Protein AF-A0A059P8W5-F1 (afdb_monomer)

Sequence (144 aa):
IWGGFAVDNATLTRFYSFHFILPFVVLSLTMMHLLFLHTTGSNNPLGINSNNDKVPFHPYFSIKDIMSFLILMIVFLMFVMLEPYLLGDPDNFTPANPLVTPKHIQPEWYFLFAYAILRSIPNKLGGVIALFMSIFILMFVPML

Nearest PDB structures (foldseek):
  8ugd-assembly1_3C  TM=9.977E-01  e=2.974E-13  Sus scrofa
  8ugj-assembly1_3P  TM=9.965E-01  e=4.060E-13  Sus scrofa
  8pw6-assembly1_N  TM=9.933E-01  e=9.709E-13  Mus musculus
  8bq5-assembly1_BC  TM=9.872E-01  e=1.414E-10  Arabidopsis thaliana
  1ezv-assembly1_C-1  TM=9.958E-01  e=6.303E-10  Saccharomyces cerevisiae

Mean predicted aligned error: 3.32 Å

InterPro domains:
  IPR005797 Cytochrome b/b6, N-terminal domain [PF13631] (1-90)
  IPR005797 Cytochrome b/b6, N-terminal domain [PS51002] (1-46)
  IPR005798 Cytochrome b/b6, C-terminal [PF00032] (95-144)
  IPR005798 Cytochrome b/b6, C-terminal [PS51003] (47-144)
  IPR027387 Cytochrome b/b6-like domain superfamily [G3DSA:1.20.810.10] (1-144)
  IPR036150 Cytochrome b/b6, C-terminal domain superfamily [SSF81648] (30-144)
  IPR048260 Cytochrome b/b6, C-terminal domain, eukaryotic/bacterial [cd00290] (44-144)

pLDDT: mean 97.55, std 1.23, range [92.5, 98.75]

Secondary structure (DSSP, 8-state):
--SSSSSSHHHHHHHHHHHHHHHHHHHHHHHHHHHHHHHH----TT-S--TTS---STTHHHHHHHHHHHHHHHHHHHHHHH-TTTTS-GGGGSPP-TT---TT----GGGHHHHHHHHHSSSHHHHHHHHHHHHHGGGTGGG-

Radius of gyration: 21.68 Å; Cα contacts (8 Å, |Δi|>4): 44; chains: 1; bounding box: 46×34×55 Å

Solvent-accessible surface area (backbone atoms only — not comparable to full-atom values): 8969 Å² total; per-residue (Å²): 132,35,84,64,98,52,86,46,71,64,28,53,59,51,48,51,54,47,64,62,51,48,60,58,53,50,51,53,50,50,51,52,50,51,55,58,42,64,75,77,52,83,86,53,99,83,74,58,90,53,84,92,71,73,76,64,59,71,66,62,50,54,54,51,51,52,55,53,48,52,53,51,50,52,53,53,47,46,38,61,73,74,44,68,59,76,82,58,64,77,71,75,79,49,81,90,50,98,91,60,79,68,95,78,78,72,75,58,73,94,44,44,71,48,51,52,50,26,66,71,39,99,39,78,67,60,8,54,52,46,37,54,42,73,59,55,50,65,76,48,56,90,79,108

Foldseek 3Di:
DCVDPDNDPSNVVVVVVCVVCVVVVVVVVVVVVVVVCVVQPDADPVRDDCPVPDDDCPPVVVVVVVVVVVVVVVVVCCCVPPPVCPQPDPCVVDPDDPVDDDPDDDDTPVCVVLVVQLPVDPDNVNSVVRSVCVVVVVVCVVVD

Structure (mmCIF, N/CA/C/O backbone):
data_AF-A0A059P8W5-F1
#
_entry.id   AF-A0A059P8W5-F1
#
loop_
_atom_site.group_PDB
_atom_site.id
_atom_site.type_symbol
_atom_site.label_atom_id
_atom_site.label_alt_id
_atom_site.label_comp_id
_atom_site.label_asym_id
_atom_site.label_entity_id
_atom_site.label_seq_id
_atom_site.pdbx_PDB_ins_code
_atom_site.Cartn_x
_atom_site.Cartn_y
_atom_site.Cartn_z
_atom_site.occupancy
_atom_site.B_iso_or_equiv
_atom_site.auth_seq_id
_atom_site.auth_comp_id
_atom_si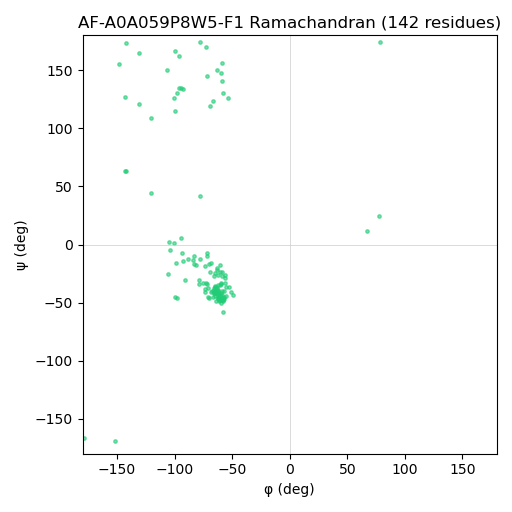te.auth_asym_id
_atom_site.auth_atom_id
_atom_site.pdbx_PDB_model_num
ATOM 1 N N . ILE A 1 1 ? -1.937 0.629 -21.224 1.00 93.62 1 ILE A N 1
ATOM 2 C CA . ILE A 1 1 ? -1.279 1.055 -19.962 1.00 93.62 1 ILE A CA 1
ATOM 3 C C . ILE A 1 1 ? -0.034 1.897 -20.230 1.00 93.62 1 ILE A C 1
ATOM 5 O O . ILE A 1 1 ? 0.016 2.989 -19.692 1.00 93.62 1 ILE A O 1
ATOM 9 N N . TRP A 1 2 ? 0.908 1.476 -21.083 1.00 96.44 2 TRP A N 1
ATOM 10 C CA . TRP A 1 2 ? 2.199 2.170 -21.253 1.00 96.44 2 TRP A CA 1
ATOM 11 C C . TRP A 1 2 ? 2.174 3.489 -22.053 1.00 96.44 2 TRP A C 1
ATOM 13 O O . TRP A 1 2 ? 2.898 4.422 -21.726 1.00 96.44 2 TRP A O 1
ATOM 23 N N . GLY A 1 3 ? 1.300 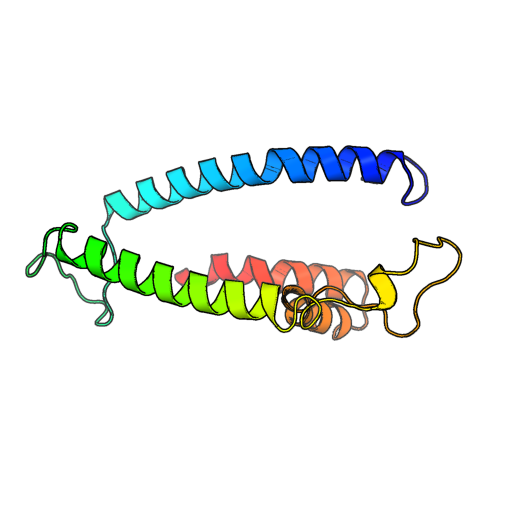3.623 -23.058 1.00 93.56 3 GLY A N 1
ATOM 24 C CA . GLY A 1 3 ? 1.281 4.824 -23.916 1.00 93.56 3 GLY A CA 1
ATOM 25 C C . GLY A 1 3 ? 2.387 4.860 -24.971 1.00 93.56 3 GLY A C 1
ATOM 26 O O . GLY A 1 3 ? 2.765 5.935 -25.414 1.00 93.56 3 GLY A O 1
ATOM 27 N N . GLY A 1 4 ? 2.884 3.681 -25.335 1.00 95.56 4 GLY A N 1
ATOM 28 C CA . GLY A 1 4 ? 3.917 3.400 -26.323 1.00 95.56 4 GLY A CA 1
ATOM 29 C C . GLY A 1 4 ? 4.106 1.880 -26.408 1.00 95.56 4 GLY A C 1
ATOM 30 O O . GLY A 1 4 ? 3.283 1.128 -25.875 1.00 95.56 4 GLY A O 1
ATOM 31 N N . PHE A 1 5 ? 5.186 1.425 -27.044 1.00 96.81 5 PHE A N 1
ATOM 32 C CA . PHE A 1 5 ? 5.500 -0.007 -27.181 1.00 96.81 5 PHE A CA 1
ATOM 33 C C . PHE A 1 5 ? 6.208 -0.614 -25.959 1.00 96.81 5 PHE A C 1
ATOM 35 O O . PHE A 1 5 ? 6.216 -1.832 -25.806 1.00 96.81 5 PHE A O 1
ATOM 42 N N . ALA A 1 6 ? 6.774 0.221 -25.085 1.00 96.50 6 ALA A N 1
ATOM 43 C CA . ALA A 1 6 ? 7.493 -0.181 -23.880 1.00 96.50 6 ALA A CA 1
ATOM 44 C C . ALA A 1 6 ? 7.210 0.793 -22.723 1.00 96.50 6 ALA A C 1
ATOM 46 O O . ALA A 1 6 ? 6.552 1.821 -22.910 1.00 96.50 6 ALA A O 1
ATOM 47 N N . VAL A 1 7 ? 7.703 0.456 -21.530 1.00 97.19 7 VAL A N 1
ATOM 48 C CA . VAL A 1 7 ? 7.717 1.367 -20.379 1.00 97.19 7 VAL A CA 1
ATOM 49 C C . VAL A 1 7 ? 8.726 2.480 -20.655 1.00 97.19 7 VAL A C 1
ATOM 51 O O . VAL A 1 7 ? 9.907 2.210 -20.839 1.00 97.19 7 VAL A O 1
ATOM 54 N N . ASP A 1 8 ? 8.243 3.718 -20.694 1.00 96.25 8 ASP A N 1
ATOM 55 C CA . ASP A 1 8 ? 9.036 4.918 -20.990 1.00 96.25 8 ASP A CA 1
ATOM 56 C C . ASP A 1 8 ? 8.410 6.146 -20.290 1.00 96.25 8 ASP A C 1
ATOM 58 O O . ASP A 1 8 ? 7.493 6.000 -19.473 1.00 96.25 8 ASP A O 1
ATOM 62 N N . ASN A 1 9 ? 8.849 7.362 -20.619 1.00 97.25 9 ASN A N 1
ATOM 63 C CA . ASN A 1 9 ? 8.434 8.619 -19.996 1.00 97.25 9 ASN A CA 1
ATOM 64 C C . ASN A 1 9 ? 6.906 8.769 -19.886 1.00 97.25 9 ASN A C 1
ATOM 66 O O . ASN A 1 9 ? 6.378 9.099 -18.826 1.00 97.25 9 ASN A O 1
ATOM 70 N N . ALA A 1 10 ? 6.163 8.414 -20.941 1.00 97.75 10 ALA A N 1
ATOM 71 C CA . ALA A 1 10 ? 4.702 8.455 -20.919 1.00 97.75 10 ALA A CA 1
ATOM 72 C C . ALA A 1 10 ? 4.093 7.552 -19.826 1.00 97.75 10 ALA A C 1
ATOM 74 O O . ALA A 1 10 ? 3.044 7.892 -19.271 1.00 97.75 10 ALA A O 1
ATOM 75 N N . THR A 1 11 ? 4.724 6.412 -19.515 1.00 98.06 11 THR A N 1
ATOM 76 C CA . THR A 1 11 ? 4.327 5.517 -18.415 1.00 98.06 11 THR A CA 1
ATOM 77 C C . THR A 1 11 ? 4.685 6.115 -17.055 1.00 98.06 11 THR A C 1
ATOM 79 O O . THR A 1 11 ? 3.870 6.054 -16.139 1.00 98.06 11 THR A O 1
ATOM 82 N N . LEU A 1 12 ? 5.856 6.741 -16.918 1.00 98.00 12 LEU A N 1
ATOM 83 C CA . LEU A 1 12 ? 6.270 7.363 -15.659 1.00 98.00 12 LEU A CA 1
ATOM 84 C C . LEU A 1 12 ? 5.346 8.526 -15.271 1.00 98.00 12 LEU A C 1
ATOM 86 O O . LEU A 1 12 ? 4.830 8.554 -14.154 1.00 98.00 12 LEU A O 1
ATOM 90 N N . THR A 1 13 ? 5.056 9.438 -16.206 1.00 98.31 13 THR A N 1
ATOM 91 C CA . THR A 1 13 ? 4.183 10.595 -15.946 1.00 98.31 13 THR A CA 1
ATOM 92 C C . THR A 1 13 ? 2.786 10.161 -15.501 1.00 98.31 13 THR A C 1
ATOM 94 O O . THR A 1 13 ? 2.260 10.682 -14.521 1.00 98.31 13 THR A O 1
ATOM 97 N N . ARG A 1 14 ? 2.184 9.168 -16.173 1.00 97.88 14 ARG A N 1
ATOM 98 C CA . ARG A 1 14 ? 0.845 8.687 -15.790 1.00 97.88 14 ARG A CA 1
ATOM 99 C C . ARG A 1 14 ? 0.864 7.914 -14.471 1.00 97.88 14 ARG A C 1
ATOM 101 O O . ARG A 1 14 ? -0.086 8.029 -13.708 1.00 97.88 14 ARG A O 1
ATOM 108 N N . PHE A 1 15 ? 1.908 7.124 -14.198 1.00 98.31 15 PHE A N 1
ATOM 109 C CA . PHE A 1 15 ? 2.017 6.388 -12.935 1.00 98.31 15 PHE A CA 1
ATOM 110 C C . PHE A 1 15 ? 2.166 7.350 -11.765 1.00 98.31 15 PHE A C 1
ATOM 112 O O . PHE A 1 15 ? 1.522 7.132 -10.746 1.00 98.31 15 PHE A O 1
ATOM 119 N N . TYR A 1 16 ? 2.896 8.453 -11.935 1.00 98.31 16 TYR A N 1
ATOM 120 C CA . TYR A 1 16 ? 2.918 9.533 -10.953 1.00 98.31 16 TYR A CA 1
ATOM 121 C C . TYR A 1 16 ? 1.521 10.134 -10.728 1.00 98.31 16 TYR A C 1
ATOM 123 O O . TYR A 1 16 ? 1.077 10.236 -9.587 1.00 98.31 16 TYR A O 1
ATOM 131 N N . SER A 1 17 ? 0.779 10.455 -11.796 1.00 98.50 17 SER A N 1
ATOM 132 C CA . SER A 1 17 ? -0.594 10.967 -11.664 1.00 98.50 17 SER A CA 1
ATOM 133 C C . SER A 1 17 ? -1.530 9.981 -10.954 1.00 98.50 17 SER A C 1
ATOM 135 O O . SER A 1 17 ? -2.308 10.392 -10.094 1.00 98.50 17 SER A O 1
ATOM 137 N N . PHE A 1 18 ? -1.445 8.683 -11.267 1.00 98.62 18 PHE A N 1
ATOM 138 C CA . PHE A 1 18 ? -2.223 7.652 -10.576 1.00 98.62 18 PHE A CA 1
ATOM 139 C C . PHE A 1 18 ? -1.805 7.503 -9.114 1.00 98.62 18 PHE A C 1
ATOM 141 O O . PHE A 1 18 ? -2.662 7.468 -8.236 1.00 98.62 18 PHE A O 1
ATOM 148 N N . HIS A 1 19 ? -0.503 7.465 -8.840 1.00 98.12 19 HIS A N 1
ATOM 149 C CA . HIS A 1 19 ? 0.031 7.395 -7.485 1.00 98.12 19 HIS A CA 1
ATOM 150 C C . HIS A 1 19 ? -0.407 8.592 -6.635 1.00 98.12 19 HIS A C 1
ATOM 152 O O . HIS A 1 19 ? -0.665 8.426 -5.451 1.00 98.12 19 HIS A O 1
ATOM 158 N N . PHE A 1 20 ? -0.553 9.777 -7.232 1.00 98.50 20 PHE A N 1
ATOM 159 C CA . PHE A 1 20 ? -1.060 10.954 -6.535 1.00 98.50 20 PHE A CA 1
ATOM 160 C C . PHE A 1 20 ? -2.554 10.851 -6.198 1.00 98.50 20 PHE A C 1
ATOM 162 O O . PHE A 1 20 ? -2.952 11.165 -5.080 1.00 98.50 20 PHE A O 1
ATOM 169 N N . ILE A 1 21 ? -3.400 10.425 -7.145 1.00 98.75 21 ILE A N 1
ATOM 170 C CA . ILE A 1 21 ? -4.859 10.415 -6.937 1.00 98.75 21 ILE A CA 1
ATOM 171 C C . ILE A 1 21 ? -5.343 9.221 -6.101 1.00 98.75 21 ILE A C 1
ATOM 173 O O . ILE A 1 21 ? -6.295 9.355 -5.331 1.00 98.75 21 ILE A O 1
ATOM 177 N N . LEU A 1 22 ? -4.701 8.054 -6.223 1.00 98.69 22 LEU A N 1
ATOM 178 C CA . LEU A 1 22 ? -5.146 6.817 -5.571 1.00 98.69 22 LEU A CA 1
ATOM 179 C C . LEU A 1 22 ? -5.223 6.909 -4.033 1.00 98.69 22 LEU A C 1
ATOM 181 O O . LEU A 1 22 ? -6.216 6.427 -3.491 1.00 98.69 22 LEU A O 1
ATOM 185 N N . PRO A 1 23 ? -4.289 7.555 -3.307 1.00 98.56 23 PRO A N 1
ATOM 186 C CA . PRO A 1 23 ? -4.416 7.773 -1.865 1.00 98.56 23 PRO A CA 1
ATOM 187 C C . PRO A 1 23 ? -5.712 8.489 -1.458 1.00 98.56 23 PRO A C 1
ATOM 189 O O . PRO A 1 23 ? -6.316 8.133 -0.449 1.00 98.56 23 PRO A O 1
ATOM 192 N N . PHE A 1 24 ? -6.200 9.443 -2.258 1.00 98.56 24 PHE A N 1
ATOM 193 C CA . PHE A 1 24 ? -7.469 10.131 -1.986 1.00 98.56 24 PHE A CA 1
ATOM 194 C C . PHE A 1 24 ? -8.685 9.241 -2.252 1.00 98.56 24 PHE A C 1
ATOM 196 O O . PHE A 1 24 ? -9.688 9.328 -1.542 1.00 98.56 24 PHE A O 1
ATOM 203 N N . VAL A 1 25 ? -8.592 8.346 -3.237 1.00 98.75 25 VAL A N 1
ATOM 204 C CA . VAL A 1 25 ? -9.603 7.302 -3.455 1.00 98.75 25 VAL A CA 1
ATOM 205 C C . VAL A 1 25 ? -9.617 6.319 -2.278 1.00 98.75 25 VAL A C 1
ATOM 207 O O . VAL A 1 25 ? -10.680 5.966 -1.782 1.00 98.75 25 VAL A O 1
ATOM 210 N N . VAL A 1 26 ? -8.453 5.916 -1.763 1.00 98.69 26 VAL A N 1
ATOM 211 C CA . VAL A 1 26 ? -8.367 5.063 -0.564 1.00 98.69 26 VAL A CA 1
ATOM 212 C C . VAL A 1 26 ? -8.933 5.773 0.669 1.00 98.69 26 VAL A C 1
ATOM 214 O O . VAL A 1 26 ? -9.625 5.139 1.467 1.00 98.69 26 VAL A O 1
ATOM 217 N N . LEU A 1 27 ? -8.719 7.085 0.811 1.00 98.56 27 LEU A N 1
ATOM 218 C CA . LEU A 1 27 ? -9.322 7.879 1.883 1.00 98.56 27 LEU A CA 1
ATOM 219 C C . LEU A 1 27 ? -10.858 7.851 1.812 1.00 98.56 27 LEU A C 1
ATOM 221 O O . LEU A 1 27 ? -11.510 7.621 2.831 1.00 98.56 27 LEU A O 1
ATOM 225 N N . SER A 1 28 ? -11.448 8.036 0.626 1.00 98.56 28 SER A N 1
ATOM 226 C CA . SER A 1 28 ? -12.910 7.993 0.476 1.00 98.56 28 SER A CA 1
ATOM 227 C C . SER A 1 28 ? -13.478 6.597 0.748 1.00 98.56 28 SER A C 1
ATOM 229 O O . SER A 1 28 ? -14.485 6.472 1.448 1.00 98.56 28 SER A O 1
ATOM 231 N N . LEU A 1 29 ? -12.795 5.542 0.294 1.00 98.69 29 LEU A N 1
ATOM 232 C CA . LEU A 1 29 ? -13.161 4.157 0.600 1.00 98.69 29 LEU A CA 1
ATOM 233 C C . LEU A 1 29 ? -13.037 3.844 2.098 1.00 98.69 29 LEU A C 1
ATOM 235 O O . LEU A 1 29 ? -13.894 3.153 2.643 1.00 98.69 29 LEU A O 1
ATOM 239 N N . THR A 1 30 ? -12.035 4.398 2.786 1.00 98.69 30 THR A N 1
ATOM 240 C CA . THR A 1 30 ? -11.893 4.276 4.249 1.00 98.69 30 THR A CA 1
ATOM 241 C C . THR A 1 30 ? -13.080 4.911 4.976 1.00 98.69 30 THR A C 1
ATOM 243 O O . THR A 1 30 ? -13.608 4.325 5.919 1.00 98.69 30 THR A O 1
ATOM 246 N N . MET A 1 31 ? -13.567 6.069 4.517 1.00 98.50 31 MET A N 1
ATOM 247 C CA . MET A 1 31 ? -14.765 6.694 5.093 1.00 98.50 31 MET A CA 1
ATOM 248 C C . MET A 1 31 ? -16.025 5.851 4.866 1.00 98.50 31 MET A C 1
ATOM 250 O O . MET A 1 31 ? -16.818 5.676 5.789 1.00 98.50 31 MET A O 1
ATOM 254 N N . MET A 1 32 ? -16.196 5.282 3.666 1.00 98.62 32 MET A N 1
ATOM 255 C CA . MET A 1 32 ? -17.299 4.351 3.390 1.00 98.62 32 MET A CA 1
ATOM 256 C C . MET A 1 32 ? -17.213 3.101 4.272 1.00 98.62 32 MET A C 1
ATOM 258 O O . MET A 1 32 ? -18.221 2.664 4.824 1.00 98.62 32 MET A O 1
ATOM 262 N N . HIS A 1 33 ? -16.009 2.554 4.447 1.00 98.44 33 HIS A N 1
ATOM 263 C CA . HIS A 1 33 ? -15.758 1.419 5.329 1.00 98.44 33 HIS A CA 1
ATOM 264 C C . HIS A 1 33 ? -16.183 1.717 6.776 1.00 98.44 33 HIS A C 1
ATOM 266 O O . HIS A 1 33 ? -16.932 0.936 7.364 1.00 98.44 33 HIS A O 1
ATOM 272 N N . LEU A 1 34 ? -15.780 2.868 7.329 1.00 98.56 34 LEU A N 1
ATOM 273 C CA . LEU A 1 34 ? -16.158 3.281 8.686 1.00 98.56 34 LEU A CA 1
ATOM 274 C C . LEU A 1 34 ? -17.664 3.536 8.827 1.00 98.56 34 LEU A C 1
ATOM 276 O O . LEU A 1 34 ? -18.248 3.186 9.852 1.00 98.56 34 LEU A O 1
ATOM 280 N N . LEU A 1 35 ? -18.312 4.087 7.796 1.00 98.62 35 LEU A N 1
ATOM 281 C CA . LEU A 1 35 ? -19.763 4.275 7.785 1.00 98.62 35 LEU A CA 1
ATOM 282 C C . LEU A 1 35 ? -20.498 2.938 7.918 1.00 98.62 35 LEU A C 1
ATOM 284 O O . LEU A 1 35 ? -21.390 2.825 8.756 1.00 98.62 35 LEU A O 1
ATOM 288 N N . PHE A 1 36 ? -20.099 1.915 7.155 1.00 98.62 36 PHE A N 1
ATOM 289 C CA . PHE A 1 36 ? -20.687 0.580 7.287 1.00 98.62 36 PHE A CA 1
ATOM 290 C C . PHE A 1 36 ? -20.381 -0.052 8.645 1.00 98.62 36 PHE A C 1
ATOM 292 O O . PHE A 1 36 ? -21.294 -0.589 9.272 1.00 98.62 36 PHE A O 1
ATOM 299 N N . LEU A 1 37 ? -19.150 0.079 9.148 1.00 98.31 3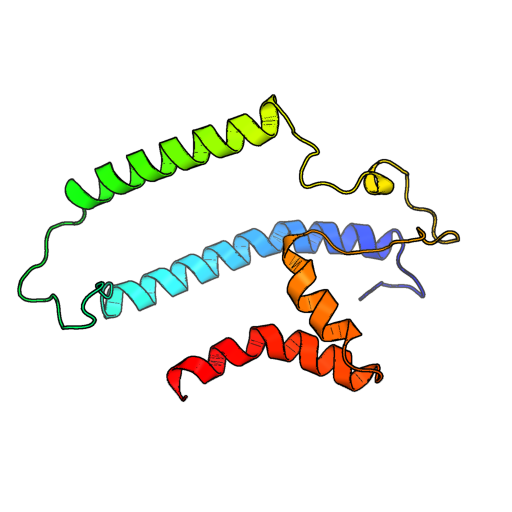7 LEU A N 1
ATOM 300 C CA . LEU A 1 37 ? -18.792 -0.402 10.484 1.00 98.31 37 LEU A CA 1
ATOM 301 C C . LEU A 1 37 ? -19.684 0.218 11.569 1.00 98.31 37 LEU A C 1
ATOM 303 O O . LEU A 1 37 ? -20.114 -0.475 12.487 1.00 98.31 37 LEU A O 1
ATOM 307 N N . HIS A 1 38 ? -20.014 1.506 11.461 1.00 97.69 38 HIS A N 1
ATOM 308 C CA . HIS A 1 38 ? -20.861 2.197 12.435 1.00 97.69 38 HIS A CA 1
ATOM 309 C C . HIS A 1 38 ? -22.330 1.748 12.408 1.00 97.69 38 HIS A C 1
ATOM 311 O O . HIS A 1 38 ? -23.036 1.976 13.389 1.00 97.69 38 HIS A O 1
ATOM 317 N N . THR A 1 39 ? -22.796 1.080 11.345 1.00 98.06 39 THR A N 1
ATOM 318 C CA . THR A 1 39 ? -24.165 0.534 11.311 1.00 98.06 39 THR A CA 1
ATOM 319 C C . THR A 1 39 ? -24.341 -0.671 12.235 1.00 98.06 39 THR A C 1
ATOM 321 O O . THR A 1 39 ? -25.404 -0.830 12.833 1.00 98.06 39 THR A O 1
ATOM 324 N N . THR A 1 40 ? -23.302 -1.496 12.400 1.00 96.00 40 THR A N 1
ATOM 325 C CA . THR A 1 40 ? -23.331 -2.699 13.250 1.00 96.00 40 THR A CA 1
ATOM 326 C C . THR A 1 40 ? -22.555 -2.531 14.557 1.00 96.00 40 THR A C 1
ATOM 328 O O . THR A 1 40 ? -22.850 -3.202 15.545 1.00 96.00 40 THR A O 1
ATOM 331 N N . GLY A 1 41 ? -21.566 -1.636 14.578 1.00 96.12 41 GLY A N 1
ATOM 332 C CA . GLY A 1 41 ? -20.532 -1.576 15.607 1.00 96.12 41 GLY A CA 1
ATOM 333 C C . GLY A 1 41 ? -19.442 -2.637 15.411 1.00 96.12 41 GLY A C 1
ATOM 334 O O . GLY A 1 41 ? -19.525 -3.495 14.529 1.00 96.12 41 GLY A O 1
ATOM 335 N N . SER A 1 42 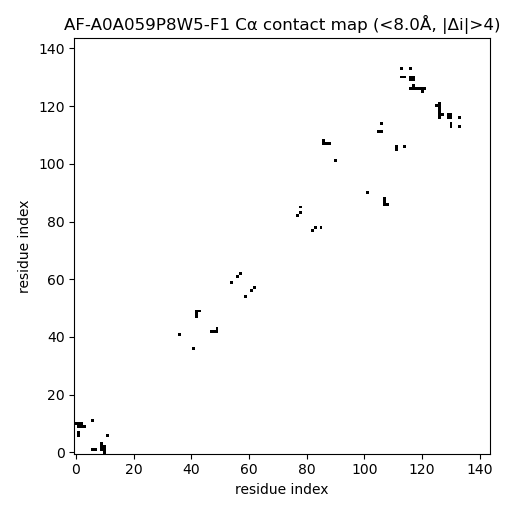? -18.401 -2.565 16.244 1.00 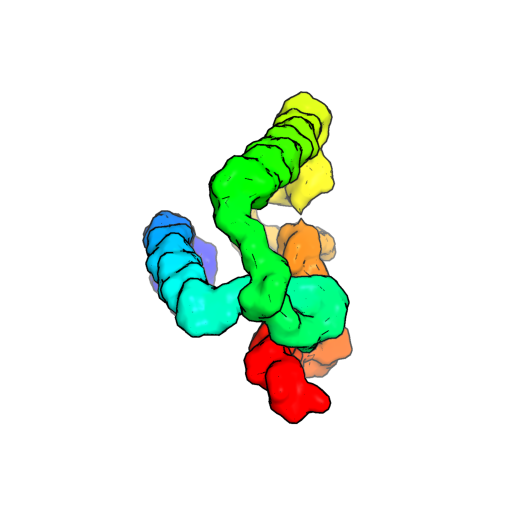97.19 42 SER A N 1
ATOM 336 C CA . SER A 1 42 ? -17.273 -3.502 16.228 1.00 97.19 42 SER A CA 1
ATOM 337 C C . SER A 1 42 ? -17.654 -4.882 16.765 1.00 97.19 42 SER A C 1
ATOM 339 O O . SER A 1 42 ? -18.397 -5.000 17.742 1.00 97.19 42 SER A O 1
ATOM 341 N N . ASN A 1 43 ? -17.063 -5.927 16.184 1.00 97.19 43 ASN A N 1
ATOM 342 C CA . ASN A 1 43 ? -17.055 -7.258 16.789 1.00 97.19 43 ASN A CA 1
ATOM 343 C C . ASN A 1 43 ? -16.097 -7.300 18.002 1.00 97.19 43 ASN A C 1
ATOM 345 O O . ASN A 1 43 ? -15.323 -6.368 18.233 1.00 97.19 43 ASN A O 1
ATOM 349 N N . ASN A 1 44 ? -16.129 -8.379 18.781 1.00 97.19 44 ASN A N 1
ATOM 350 C CA . ASN A 1 44 ? -15.254 -8.598 19.933 1.00 97.19 44 ASN A CA 1
ATOM 351 C C . ASN A 1 44 ? -14.612 -9.999 19.889 1.00 97.19 44 ASN A C 1
ATOM 353 O O . ASN A 1 44 ? -15.086 -10.859 19.146 1.00 97.19 44 ASN A O 1
ATOM 357 N N . PRO A 1 45 ? -13.555 -10.259 20.684 1.00 97.75 45 PRO A N 1
ATOM 358 C CA . PRO A 1 45 ? -12.818 -11.525 20.637 1.00 97.75 45 PRO A CA 1
ATOM 359 C C . PRO A 1 45 ? -13.654 -12.780 20.916 1.00 97.75 45 PRO A C 1
ATOM 361 O O . PRO A 1 45 ? -13.271 -13.862 20.484 1.00 97.75 45 PRO A O 1
ATOM 364 N N . LEU A 1 46 ? -14.778 -12.652 21.629 1.00 97.06 46 LEU A N 1
ATOM 365 C CA . LEU A 1 46 ? -15.672 -13.775 21.921 1.00 97.06 46 LEU A CA 1
ATOM 366 C C . LEU A 1 46 ? -16.663 -14.053 20.780 1.00 97.06 46 LEU A C 1
ATOM 368 O O . LEU A 1 46 ? -17.322 -15.087 20.7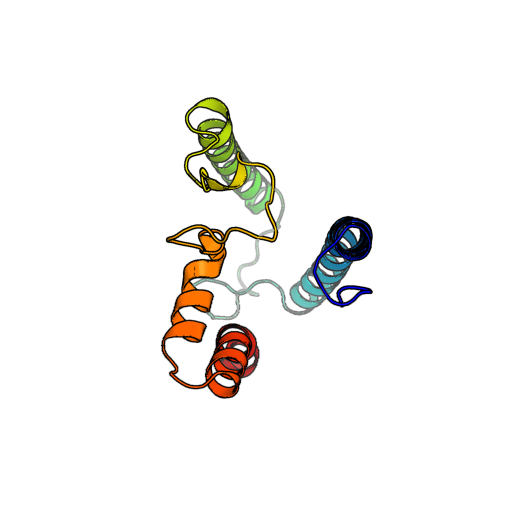95 1.00 97.06 46 LEU A O 1
ATOM 372 N N . GLY A 1 47 ? -16.804 -13.140 19.813 1.00 96.25 47 GLY A N 1
ATOM 373 C CA . GLY A 1 47 ? -17.727 -13.284 18.683 1.00 96.25 47 GLY A CA 1
ATOM 374 C C . GLY A 1 47 ? -19.214 -13.258 19.056 1.00 96.25 47 GLY A C 1
ATOM 375 O O . GLY A 1 47 ? -20.057 -13.587 18.226 1.00 96.25 47 GLY A O 1
ATOM 376 N N . ILE A 1 48 ? -19.554 -12.882 20.293 1.00 95.69 48 ILE A N 1
ATOM 377 C CA . ILE A 1 48 ? -20.937 -12.776 20.787 1.00 95.69 48 ILE A CA 1
ATOM 378 C C . ILE A 1 48 ? -21.422 -11.325 20.771 1.00 95.69 48 ILE A C 1
ATOM 380 O O . ILE A 1 48 ? -20.632 -10.397 20.645 1.00 95.69 48 ILE A O 1
ATOM 384 N N . ASN A 1 49 ? -22.724 -11.092 20.927 1.00 95.25 49 ASN A N 1
ATOM 385 C CA . ASN A 1 49 ? -23.256 -9.731 20.976 1.00 95.25 49 ASN A CA 1
ATOM 386 C C . ASN A 1 49 ? -22.776 -8.978 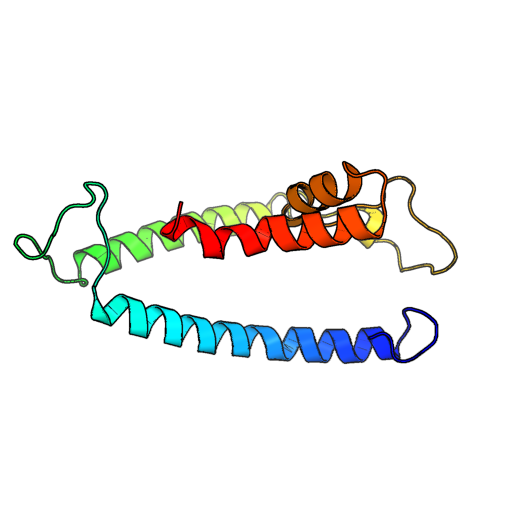22.238 1.00 95.25 49 ASN A C 1
ATOM 388 O O . ASN A 1 49 ? -23.034 -9.418 23.356 1.00 95.25 49 ASN A O 1
ATOM 392 N N . SER A 1 50 ? -22.125 -7.826 22.056 1.00 94.94 50 SER A N 1
ATOM 393 C CA . SER A 1 50 ? -21.595 -6.971 23.130 1.00 94.94 50 SER A CA 1
ATOM 394 C C . SER A 1 50 ? -22.540 -5.847 23.575 1.00 94.94 50 SER A C 1
ATOM 396 O O . SER A 1 50 ? -22.157 -5.015 24.392 1.00 94.94 50 SER A O 1
ATOM 398 N N . ASN A 1 51 ? -23.780 -5.783 23.073 1.00 94.44 51 ASN A N 1
ATOM 399 C CA . ASN A 1 51 ? -24.721 -4.695 23.382 1.00 94.44 51 ASN A CA 1
ATOM 400 C C . ASN A 1 51 ? -24.992 -4.495 24.881 1.00 94.44 51 ASN A C 1
ATOM 402 O O . ASN A 1 51 ? -25.275 -3.372 25.286 1.00 94.44 51 ASN A O 1
ATOM 406 N N . ASN A 1 52 ? -24.890 -5.556 25.683 1.00 93.19 52 ASN A N 1
ATOM 407 C CA . ASN A 1 52 ? -25.136 -5.501 27.124 1.00 93.19 52 ASN A CA 1
ATOM 408 C C . ASN A 1 52 ? -23.962 -4.908 27.923 1.00 93.19 52 ASN A C 1
ATOM 410 O O . ASN A 1 52 ? -24.143 -4.600 29.096 1.00 93.19 52 ASN A O 1
ATOM 414 N N . ASP A 1 53 ? -22.783 -4.756 27.311 1.00 95.56 53 ASP A N 1
ATOM 415 C CA . ASP A 1 53 ? -21.556 -4.296 27.971 1.00 95.56 53 ASP A CA 1
ATOM 416 C C . ASP A 1 53 ? -20.746 -3.379 27.040 1.00 95.56 53 ASP A C 1
ATOM 418 O O . ASP A 1 53 ? -19.646 -3.691 26.578 1.00 95.56 53 ASP A O 1
ATOM 422 N N . LYS A 1 54 ? -21.346 -2.237 26.685 1.00 96.50 54 LYS A N 1
ATOM 423 C CA . LYS A 1 54 ? -20.674 -1.198 25.899 1.00 96.50 54 LYS A CA 1
ATOM 424 C C . LYS A 1 54 ? -20.065 -0.148 26.814 1.00 96.50 54 LYS A C 1
ATOM 426 O O . LYS A 1 54 ? -20.732 0.393 27.691 1.00 96.50 54 LYS A O 1
ATOM 431 N N . VAL A 1 55 ? -18.827 0.221 26.510 1.00 97.62 55 VAL A N 1
ATOM 432 C CA . VAL A 1 55 ? -18.155 1.392 27.084 1.00 97.62 55 VAL A CA 1
ATOM 433 C C . VAL A 1 55 ? -18.059 2.503 26.035 1.00 97.62 55 VAL A C 1
ATOM 435 O O . VAL A 1 55 ? -17.992 2.207 24.836 1.00 97.62 55 VAL A O 1
ATOM 438 N N . PRO A 1 56 ? -18.061 3.786 26.438 1.00 97.44 56 PRO A N 1
ATOM 439 C CA . PRO A 1 56 ? -17.848 4.880 25.499 1.00 97.44 56 PRO A CA 1
ATOM 440 C C . PRO A 1 56 ? -16.449 4.797 24.873 1.00 97.44 56 PRO A C 1
ATOM 442 O O . PRO A 1 56 ? -15.496 4.336 25.501 1.00 97.44 56 PRO A O 1
ATOM 445 N N . PHE A 1 57 ? -16.307 5.278 23.634 1.00 98.12 57 PHE A N 1
ATOM 446 C CA . PHE A 1 57 ? -15.012 5.276 22.946 1.00 98.12 57 PHE A CA 1
ATOM 447 C C . PHE A 1 57 ? -13.965 6.116 23.696 1.00 98.12 57 PHE A C 1
ATOM 449 O O . PHE A 1 57 ? -12.842 5.671 23.927 1.00 98.12 57 PHE A O 1
ATOM 456 N N . HIS A 1 58 ? -14.353 7.318 24.125 1.00 98.00 58 HIS A N 1
ATOM 457 C CA . HIS A 1 58 ? -13.534 8.174 24.976 1.00 98.00 58 HIS A CA 1
ATOM 458 C C . HIS A 1 58 ? -13.926 7.985 26.454 1.00 98.00 58 HIS A C 1
ATOM 460 O O . HIS A 1 58 ? -15.122 7.997 26.750 1.00 98.00 58 HIS A O 1
ATOM 466 N N . PRO A 1 59 ? -12.966 7.840 27.390 1.00 97.81 59 PRO A N 1
ATOM 467 C CA . PRO A 1 59 ? -11.510 7.916 27.200 1.00 97.81 59 PRO A CA 1
ATOM 468 C C . PRO A 1 59 ? -10.839 6.584 26.829 1.00 97.81 59 PRO A C 1
ATOM 470 O O . PRO A 1 59 ? -9.675 6.581 26.430 1.00 97.81 59 PRO A O 1
ATOM 473 N N . TYR A 1 60 ? -11.555 5.465 26.963 1.00 98.25 60 TYR A N 1
ATOM 474 C CA . TYR A 1 60 ? -10.985 4.116 26.984 1.00 98.25 60 TYR A CA 1
ATOM 475 C C . TYR A 1 60 ? -10.180 3.757 25.729 1.00 98.25 60 TYR A C 1
ATOM 477 O O . TYR A 1 60 ? -8.989 3.455 25.818 1.00 98.25 60 TYR A O 1
ATOM 485 N N . PHE A 1 61 ? -10.807 3.811 24.556 1.00 98.19 61 PHE A N 1
ATOM 486 C CA . PHE A 1 61 ? -10.145 3.475 23.298 1.00 98.19 61 PHE A CA 1
ATOM 487 C C . PHE A 1 61 ? -9.261 4.616 22.797 1.00 98.19 61 PHE A C 1
ATOM 489 O O . PHE A 1 61 ? -8.202 4.346 22.248 1.00 98.19 61 PHE A O 1
ATOM 496 N N . SER A 1 62 ? -9.599 5.880 23.086 1.00 98.38 62 SER A N 1
ATOM 497 C CA . SER A 1 62 ? -8.732 7.015 22.730 1.00 98.38 62 SER A CA 1
ATOM 498 C C . SER A 1 62 ? -7.328 6.898 23.339 1.00 98.38 62 SER A C 1
ATOM 500 O O . SER A 1 62 ? -6.338 7.079 22.637 1.00 98.38 62 SER A O 1
ATOM 502 N N . ILE A 1 63 ? -7.221 6.572 24.633 1.00 98.62 63 ILE A N 1
ATOM 503 C CA . ILE A 1 63 ? -5.918 6.411 25.303 1.00 98.62 63 ILE A CA 1
ATOM 504 C C . ILE A 1 63 ? -5.181 5.178 24.767 1.00 98.62 63 ILE A C 1
ATOM 506 O O . ILE A 1 63 ? -3.973 5.235 24.529 1.00 98.62 63 ILE A O 1
ATOM 510 N N . LYS A 1 64 ? -5.907 4.075 24.545 1.00 98.50 64 LYS A N 1
ATOM 511 C CA . LYS A 1 64 ? -5.344 2.845 23.979 1.00 98.50 64 LYS A CA 1
ATOM 512 C C . LYS A 1 64 ? -4.748 3.088 22.588 1.00 98.50 64 LYS A C 1
ATOM 514 O O . LYS A 1 64 ? -3.614 2.681 22.344 1.00 98.50 64 LYS A O 1
ATOM 519 N N . ASP A 1 65 ? -5.468 3.792 21.721 1.00 98.31 65 ASP A N 1
ATOM 520 C CA . ASP A 1 65 ? -5.035 4.085 20.354 1.00 98.31 65 ASP A CA 1
ATOM 521 C C . ASP A 1 65 ? -3.827 5.028 20.334 1.00 98.31 65 ASP A C 1
ATOM 523 O O . ASP A 1 65 ? -2.884 4.791 19.580 1.00 98.31 65 ASP A O 1
ATOM 527 N N . ILE A 1 66 ? -3.789 6.043 21.210 1.00 98.56 66 ILE A N 1
ATOM 528 C CA . ILE A 1 66 ? -2.614 6.920 21.368 1.00 98.56 66 ILE A CA 1
ATOM 529 C C . ILE A 1 66 ? -1.383 6.100 21.768 1.00 98.56 66 ILE A C 1
ATOM 531 O O . ILE A 1 66 ? -0.317 6.266 21.178 1.00 98.56 66 ILE A O 1
ATOM 535 N N . MET A 1 67 ? -1.518 5.189 22.735 1.00 98.50 67 MET A N 1
ATOM 536 C CA . MET A 1 67 ? -0.414 4.322 23.148 1.00 98.50 67 MET A CA 1
ATOM 537 C C . MET A 1 67 ? 0.075 3.442 21.987 1.00 98.50 67 MET A C 1
ATOM 539 O O . MET A 1 67 ? 1.278 3.366 21.738 1.00 98.50 67 MET A O 1
ATOM 543 N N . SER A 1 68 ? -0.838 2.807 21.247 1.00 98.06 68 SER A N 1
ATOM 544 C CA . SER A 1 68 ? -0.491 1.993 20.076 1.00 98.06 68 SER A CA 1
ATOM 545 C C . SER A 1 68 ? 0.183 2.811 18.972 1.00 98.06 68 SER A C 1
ATOM 547 O O . SER A 1 68 ? 1.163 2.351 18.385 1.00 98.06 68 SER A O 1
ATOM 549 N N . PHE A 1 69 ? -0.285 4.036 18.724 1.00 98.44 69 PHE A N 1
ATOM 550 C CA . PHE A 1 69 ? 0.330 4.949 17.765 1.00 98.44 69 PHE A CA 1
ATOM 551 C C . PHE A 1 69 ? 1.747 5.352 18.187 1.00 98.44 69 PHE A C 1
ATOM 553 O O . PHE A 1 69 ? 2.652 5.348 17.357 1.00 98.44 69 PHE A O 1
ATOM 560 N N . LEU A 1 70 ? 1.980 5.632 19.473 1.00 98.62 70 LEU A N 1
ATOM 561 C CA . LEU A 1 70 ? 3.319 5.940 19.986 1.00 98.62 70 LEU A CA 1
ATOM 562 C C . LEU A 1 70 ? 4.292 4.777 19.769 1.00 98.62 70 LEU A C 1
ATOM 564 O O . LEU A 1 70 ? 5.411 4.997 19.311 1.00 98.62 70 LEU A O 1
ATOM 568 N N . ILE A 1 71 ? 3.860 3.542 20.038 1.00 98.56 71 ILE A N 1
ATOM 569 C CA . ILE A 1 71 ? 4.679 2.346 19.792 1.00 98.56 71 ILE A CA 1
ATOM 570 C C . ILE A 1 71 ? 4.995 2.211 18.295 1.00 98.56 71 ILE A C 1
ATOM 572 O O . ILE A 1 71 ? 6.157 2.014 17.938 1.00 98.56 71 ILE A O 1
ATOM 576 N N . LEU A 1 72 ? 3.994 2.369 17.418 1.00 98.38 72 LEU A N 1
ATOM 577 C CA . LEU A 1 72 ? 4.192 2.345 15.965 1.00 98.38 72 LEU A CA 1
ATOM 578 C C . LEU A 1 72 ? 5.205 3.407 15.517 1.00 98.38 72 LEU A C 1
ATOM 580 O O . LEU A 1 72 ? 6.100 3.100 14.734 1.00 98.38 72 LEU A O 1
ATOM 584 N N . MET A 1 73 ? 5.096 4.632 16.036 1.00 98.50 73 MET A N 1
ATOM 585 C CA . MET A 1 73 ? 6.003 5.729 15.699 1.00 98.50 73 MET A CA 1
ATOM 586 C C . MET A 1 73 ? 7.430 5.469 16.173 1.00 98.50 73 MET A C 1
ATOM 588 O O . MET A 1 73 ? 8.366 5.762 15.434 1.00 98.50 73 MET A O 1
ATOM 592 N N . ILE A 1 74 ? 7.618 4.883 17.358 1.00 98.44 74 ILE A N 1
ATOM 593 C CA . ILE A 1 74 ? 8.948 4.484 17.839 1.00 98.44 74 ILE A CA 1
ATOM 594 C C . ILE A 1 74 ? 9.558 3.453 16.888 1.00 98.44 74 ILE A C 1
ATOM 596 O O . ILE A 1 74 ? 10.689 3.632 16.446 1.00 98.44 74 ILE A O 1
ATOM 600 N N . VAL A 1 75 ? 8.808 2.408 16.523 1.00 98.06 75 VAL A N 1
ATOM 601 C CA . VAL A 1 75 ? 9.285 1.381 15.585 1.00 98.06 75 VAL A CA 1
ATOM 602 C C . VAL A 1 75 ? 9.616 1.988 14.225 1.00 98.06 75 VAL A C 1
ATOM 604 O O . VAL A 1 75 ? 10.705 1.756 13.706 1.00 98.06 75 VAL A O 1
ATOM 607 N N . PHE A 1 76 ? 8.726 2.812 13.675 1.00 98.25 76 PHE A N 1
ATOM 608 C CA . PHE A 1 76 ? 8.952 3.497 12.405 1.00 98.25 76 PHE A CA 1
ATOM 609 C C . PHE A 1 76 ? 10.218 4.366 12.434 1.00 98.25 76 PHE A C 1
ATOM 611 O O . PHE A 1 76 ? 11.046 4.277 11.530 1.00 98.25 76 PHE A O 1
ATOM 618 N N . LEU A 1 77 ? 10.414 5.156 13.493 1.00 98.38 77 LEU A N 1
ATOM 619 C CA . LEU A 1 77 ? 11.610 5.981 13.653 1.00 98.38 77 LEU A CA 1
ATOM 620 C C . LEU A 1 77 ? 12.878 5.138 13.808 1.00 98.38 77 LEU A C 1
ATOM 622 O O . LEU A 1 77 ? 13.912 5.527 13.273 1.00 98.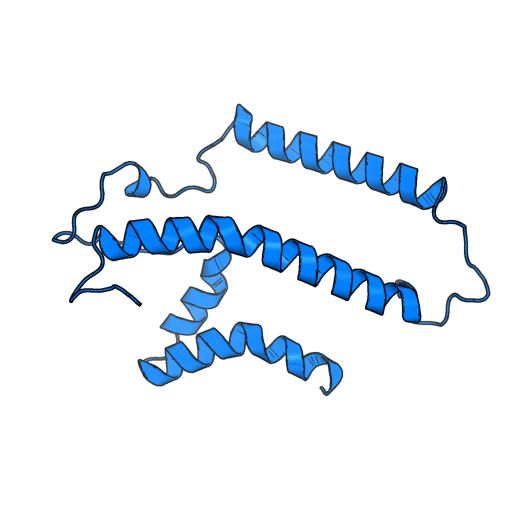38 77 LEU A O 1
ATOM 626 N N . MET A 1 78 ? 12.817 3.982 14.475 1.00 97.94 78 MET A N 1
ATOM 627 C CA . MET A 1 78 ? 13.954 3.058 14.523 1.00 97.94 78 MET A CA 1
ATOM 628 C C . MET A 1 78 ? 14.346 2.585 13.119 1.00 97.94 78 MET A C 1
ATOM 630 O O . MET A 1 78 ? 15.527 2.640 12.791 1.00 97.94 78 MET A O 1
ATOM 634 N N . PHE A 1 79 ? 13.387 2.198 12.270 1.00 97.94 79 PHE A N 1
ATOM 635 C CA . PHE A 1 79 ? 13.685 1.841 10.876 1.00 97.94 79 PHE A CA 1
ATOM 636 C C . PHE A 1 79 ? 14.328 3.006 10.122 1.00 97.94 79 PHE A C 1
ATOM 638 O O . PHE A 1 79 ? 15.383 2.834 9.526 1.00 97.94 79 PHE A O 1
ATOM 645 N N . VAL A 1 80 ? 13.732 4.199 10.177 1.00 98.31 80 VAL A N 1
ATOM 646 C CA . VAL A 1 80 ? 14.222 5.360 9.416 1.00 98.31 80 VAL A CA 1
ATOM 647 C C . VAL A 1 80 ? 15.611 5.814 9.878 1.00 98.31 80 VAL A C 1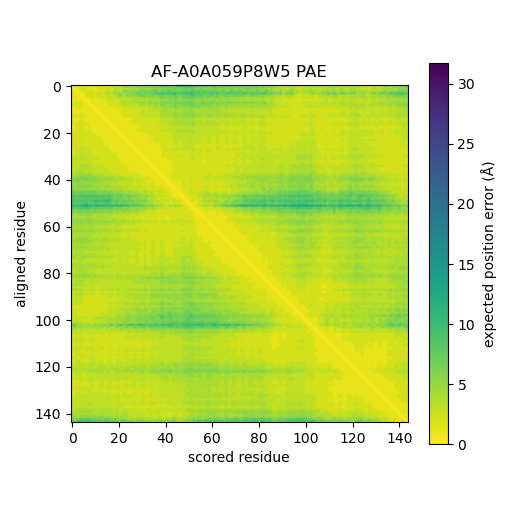
ATOM 649 O O . VAL A 1 80 ? 16.436 6.184 9.048 1.00 98.31 80 VAL A O 1
ATOM 652 N N . MET A 1 81 ? 15.872 5.809 11.187 1.00 98.38 81 MET A N 1
ATOM 653 C CA . MET A 1 81 ? 17.093 6.397 11.749 1.00 98.38 81 MET A CA 1
ATOM 654 C C . MET A 1 81 ? 18.248 5.403 11.877 1.00 98.38 81 MET A C 1
ATOM 656 O O . MET A 1 81 ? 19.399 5.827 11.813 1.00 98.38 81 MET A O 1
ATOM 660 N N . LEU A 1 82 ? 17.966 4.114 12.093 1.00 98.44 82 LEU A N 1
ATOM 661 C CA . LEU A 1 82 ? 19.005 3.101 12.297 1.00 98.44 82 LEU A CA 1
ATOM 662 C C . LEU A 1 82 ? 19.306 2.330 11.012 1.00 98.44 82 LEU A C 1
ATOM 664 O O . LEU A 1 82 ? 20.470 2.151 10.680 1.00 98.44 82 LEU A O 1
ATOM 668 N N . GLU A 1 83 ? 18.275 1.893 10.286 1.00 97.56 83 GLU A N 1
ATOM 669 C CA . GLU A 1 83 ? 18.420 0.978 9.147 1.00 97.56 83 GLU A CA 1
ATOM 670 C C . GLU A 1 83 ? 17.434 1.319 8.004 1.00 97.56 83 GLU A C 1
ATOM 672 O O . GLU A 1 83 ? 16.562 0.510 7.657 1.00 97.56 83 GLU A O 1
ATOM 677 N N . PRO A 1 84 ? 17.541 2.516 7.385 1.00 97.12 84 PRO A N 1
ATOM 678 C CA . PRO A 1 84 ? 16.547 3.024 6.428 1.00 97.12 84 PRO A CA 1
ATOM 679 C C . PRO A 1 84 ? 16.407 2.172 5.161 1.00 97.12 84 PRO A C 1
ATOM 681 O O . PRO A 1 84 ? 15.390 2.249 4.472 1.00 97.12 84 PRO A O 1
ATOM 684 N N . TYR A 1 85 ? 17.417 1.359 4.849 1.00 97.38 85 TYR A N 1
ATOM 685 C CA . TYR A 1 85 ? 17.459 0.525 3.649 1.00 97.38 85 TYR A CA 1
ATOM 686 C C . TYR A 1 85 ? 17.196 -0.958 3.916 1.00 97.38 85 TYR A C 1
ATOM 688 O O . TYR A 1 85 ? 17.195 -1.738 2.970 1.00 97.38 85 TYR A O 1
ATOM 696 N N . LEU A 1 86 ? 16.909 -1.354 5.163 1.00 97.81 86 LEU A N 1
ATOM 697 C CA . LEU A 1 86 ? 16.703 -2.760 5.539 1.00 97.81 86 LEU A CA 1
ATOM 698 C C . LEU A 1 86 ? 15.604 -3.460 4.729 1.00 97.81 86 LEU A C 1
ATOM 700 O O . LEU A 1 86 ? 15.688 -4.657 4.475 1.00 97.81 86 LEU A O 1
ATOM 704 N N . LEU A 1 87 ? 14.564 -2.718 4.347 1.00 97.38 87 LEU A N 1
ATOM 705 C CA . LEU A 1 87 ? 13.416 -3.234 3.597 1.00 97.38 87 LEU A CA 1
ATOM 706 C C . LEU A 1 87 ? 13.474 -2.912 2.092 1.00 97.38 87 LEU A C 1
ATOM 708 O O . LEU A 1 87 ? 12.523 -3.225 1.374 1.00 97.38 87 LEU A O 1
ATOM 712 N N . GLY A 1 88 ? 14.538 -2.248 1.630 1.00 96.31 88 GLY A N 1
ATOM 713 C CA . GLY A 1 88 ? 14.734 -1.858 0.234 1.00 96.31 88 GLY A CA 1
ATOM 714 C C . GLY A 1 88 ? 15.600 -2.853 -0.538 1.00 96.31 88 GLY A C 1
ATOM 715 O O . GLY A 1 88 ? 16.326 -3.650 0.049 1.00 96.31 88 GLY A O 1
ATOM 716 N N . ASP A 1 89 ? 15.540 -2.784 -1.867 1.00 96.75 89 ASP A N 1
ATOM 717 C CA . ASP A 1 89 ? 16.414 -3.562 -2.747 1.00 96.75 89 ASP A CA 1
ATOM 718 C C . ASP A 1 89 ? 17.567 -2.674 -3.258 1.00 96.75 89 ASP A C 1
ATOM 720 O O . ASP A 1 89 ? 17.297 -1.592 -3.797 1.00 96.75 89 ASP A O 1
ATOM 724 N N . PRO A 1 90 ? 18.844 -3.071 -3.087 1.00 96.50 90 PRO A N 1
ATOM 725 C CA . PRO A 1 90 ? 19.984 -2.273 -3.526 1.00 96.50 90 PRO A CA 1
ATOM 726 C C . PRO A 1 90 ? 20.006 -2.004 -5.039 1.00 96.50 90 PRO A C 1
ATOM 728 O O . PRO A 1 90 ? 20.567 -0.986 -5.455 1.00 96.50 90 PRO A O 1
ATOM 731 N N . ASP A 1 91 ? 19.362 -2.842 -5.861 1.00 96.56 91 ASP A N 1
ATOM 732 C CA . ASP A 1 91 ? 19.296 -2.629 -7.312 1.00 96.56 91 ASP A CA 1
ATOM 733 C C . ASP A 1 91 ? 18.558 -1.319 -7.670 1.00 96.56 91 ASP A C 1
ATOM 735 O O . ASP A 1 91 ? 18.892 -0.683 -8.675 1.00 96.56 91 ASP A O 1
ATOM 739 N N . ASN A 1 92 ? 17.646 -0.831 -6.813 1.00 96.94 92 ASN A N 1
ATOM 740 C CA . ASN A 1 92 ? 16.916 0.432 -7.019 1.00 96.94 92 ASN A CA 1
ATOM 741 C C . ASN A 1 92 ? 17.772 1.700 -6.828 1.00 96.94 92 ASN A C 1
ATOM 743 O O . ASN A 1 92 ? 17.302 2.797 -7.136 1.00 96.94 92 ASN A O 1
ATOM 747 N N . PHE A 1 93 ? 19.022 1.587 -6.360 1.00 97.12 93 PHE A N 1
ATOM 748 C CA . PHE A 1 93 ? 19.974 2.710 -6.370 1.00 97.12 93 PHE A CA 1
ATOM 749 C C . PHE A 1 93 ? 20.684 2.883 -7.713 1.00 97.12 93 PHE A C 1
ATOM 751 O O . PHE A 1 93 ? 21.362 3.890 -7.929 1.00 97.12 93 PHE A O 1
ATOM 758 N N . THR A 1 94 ? 20.536 1.923 -8.627 1.00 97.19 94 THR A N 1
ATOM 759 C CA . THR A 1 94 ? 21.053 2.048 -9.988 1.00 97.19 94 THR A CA 1
ATOM 760 C C . THR A 1 94 ? 19.972 2.619 -10.912 1.00 97.19 94 THR A C 1
ATOM 762 O O . THR A 1 94 ? 18.822 2.179 -10.856 1.00 97.19 94 THR A O 1
ATOM 765 N N . PRO A 1 95 ? 20.287 3.614 -11.767 1.00 97.50 95 PRO A N 1
ATOM 766 C CA . PRO A 1 95 ? 19.318 4.122 -12.733 1.00 97.50 95 PRO A CA 1
ATOM 767 C C . PRO A 1 95 ? 18.818 3.016 -13.668 1.00 97.50 95 PRO A C 1
ATOM 769 O O . PRO A 1 95 ? 19.599 2.186 -14.137 1.00 97.50 95 PRO A O 1
ATOM 772 N N . ALA A 1 96 ? 17.521 3.037 -13.978 1.00 96.81 96 ALA A N 1
ATOM 773 C CA . ALA A 1 96 ? 16.899 2.029 -14.827 1.00 96.81 96 ALA A CA 1
ATOM 774 C C . ALA A 1 96 ? 17.568 1.953 -16.212 1.00 96.81 96 ALA A C 1
ATOM 776 O O . ALA A 1 96 ? 17.719 2.961 -16.904 1.00 96.81 96 ALA A O 1
ATOM 777 N N . ASN A 1 97 ? 17.916 0.737 -16.637 1.00 97.19 97 ASN A N 1
ATOM 778 C CA . ASN A 1 97 ? 18.457 0.454 -17.962 1.00 97.19 97 ASN A CA 1
ATOM 779 C C . ASN A 1 97 ? 17.540 -0.536 -18.705 1.00 97.19 97 ASN A C 1
ATOM 781 O O . ASN A 1 97 ? 17.536 -1.719 -18.367 1.00 97.19 97 ASN A O 1
ATOM 785 N N . PRO A 1 98 ? 16.799 -0.104 -19.744 1.00 96.25 98 PRO A N 1
ATOM 786 C CA . PRO A 1 98 ? 15.872 -0.972 -20.477 1.00 96.25 98 PRO A CA 1
ATOM 787 C C . PRO A 1 98 ? 16.523 -2.182 -21.166 1.00 96.25 98 PRO A C 1
ATOM 789 O O . PRO A 1 98 ? 15.822 -3.117 -21.543 1.00 96.25 98 PRO A O 1
ATOM 792 N N . LEU A 1 99 ? 17.847 -2.164 -21.358 1.00 96.94 99 LEU A N 1
ATOM 793 C CA . LEU A 1 99 ? 18.597 -3.224 -22.037 1.00 96.94 99 LEU A CA 1
ATOM 794 C C . LEU A 1 99 ? 19.170 -4.274 -21.075 1.00 96.94 99 LEU A C 1
ATOM 796 O O . LEU A 1 99 ? 19.716 -5.277 -21.532 1.00 96.94 99 LEU A O 1
ATOM 800 N N . VAL A 1 100 ? 19.078 -4.055 -19.759 1.00 97.00 100 VAL A N 1
ATOM 801 C CA . VAL A 1 100 ? 19.690 -4.922 -18.746 1.00 97.00 100 VAL A CA 1
ATOM 802 C C . VAL A 1 100 ? 18.664 -5.276 -17.677 1.00 97.00 100 VAL A C 1
ATOM 804 O O . VAL A 1 100 ? 18.132 -4.407 -16.998 1.00 97.00 100 VAL A O 1
ATOM 807 N N . THR A 1 101 ? 18.403 -6.570 -17.500 1.00 95.50 101 THR A N 1
ATOM 808 C CA . THR A 1 101 ? 17.584 -7.074 -16.388 1.00 95.50 101 THR A CA 1
ATOM 809 C C . THR A 1 101 ? 18.490 -7.557 -15.252 1.00 95.50 101 THR A C 1
ATOM 811 O O . THR A 1 101 ? 19.402 -8.345 -15.521 1.00 95.50 101 THR A O 1
ATOM 814 N N . PRO A 1 102 ? 18.259 -7.138 -13.995 1.00 95.56 102 PRO A N 1
ATOM 815 C CA . PRO A 1 102 ? 18.981 -7.679 -12.849 1.00 95.56 102 PRO A CA 1
ATOM 816 C C . PRO A 1 102 ? 18.785 -9.192 -12.693 1.00 95.56 102 PRO A C 1
ATOM 818 O O . PRO A 1 102 ? 17.726 -9.738 -13.012 1.00 95.56 102 PRO A O 1
ATOM 821 N N . LYS A 1 103 ? 19.806 -9.889 -12.180 1.00 92.50 103 LYS A N 1
ATOM 822 C CA . LYS A 1 103 ? 19.819 -11.365 -12.105 1.00 92.50 103 LYS A CA 1
ATOM 823 C C . LYS A 1 103 ? 18.706 -11.943 -11.226 1.00 92.50 103 LYS A C 1
ATOM 825 O O . LYS A 1 103 ? 18.194 -13.017 -11.530 1.00 92.50 103 LYS A O 1
ATOM 830 N N . HIS A 1 104 ? 18.348 -11.248 -10.149 1.00 94.50 104 HIS A N 1
ATOM 831 C CA . HIS A 1 104 ? 17.372 -11.701 -9.158 1.00 94.50 104 HIS A CA 1
ATOM 832 C C . HIS A 1 104 ? 16.191 -10.732 -9.034 1.00 94.50 104 HIS A C 1
ATOM 834 O O . HIS A 1 104 ? 15.754 -10.433 -7.930 1.00 94.50 104 HIS A O 1
ATOM 840 N N . ILE A 1 105 ? 15.661 -10.257 -10.169 1.00 96.38 105 ILE A N 1
ATOM 841 C CA . ILE A 1 105 ? 14.520 -9.333 -10.178 1.00 96.38 105 ILE A CA 1
ATOM 842 C C . ILE A 1 105 ? 13.329 -9.885 -9.372 1.00 96.38 105 ILE A C 1
ATOM 844 O O . ILE A 1 105 ? 12.836 -11.002 -9.591 1.00 96.38 105 ILE A O 1
ATOM 848 N N . GLN A 1 106 ? 12.868 -9.073 -8.430 1.00 96.06 106 GLN A N 1
ATOM 849 C CA . GLN A 1 106 ? 11.793 -9.380 -7.497 1.00 96.06 106 GLN A CA 1
ATOM 850 C C . GLN A 1 106 ? 11.039 -8.092 -7.141 1.00 96.06 106 GLN A C 1
ATOM 852 O O . GLN A 1 106 ? 11.604 -7.007 -7.271 1.00 96.06 106 GLN A O 1
ATOM 857 N N . PRO A 1 107 ? 9.768 -8.186 -6.723 1.00 97.81 107 PRO A N 1
ATOM 858 C CA . PRO A 1 107 ? 9.070 -7.045 -6.153 1.00 97.81 107 PRO A CA 1
ATOM 859 C C . PRO A 1 107 ? 9.495 -6.821 -4.695 1.00 97.81 107 PRO A C 1
ATOM 861 O O . PRO A 1 107 ? 10.180 -7.649 -4.090 1.00 97.81 107 PRO A O 1
ATOM 864 N N . GLU A 1 108 ? 9.017 -5.733 -4.105 1.00 98.00 108 GLU A N 1
ATOM 865 C CA . GLU A 1 108 ? 9.176 -5.449 -2.686 1.00 98.00 108 GLU A CA 1
ATOM 866 C C . GLU A 1 108 ? 8.571 -6.558 -1.807 1.00 98.00 108 GLU A C 1
ATOM 868 O O . GLU A 1 108 ? 7.652 -7.288 -2.196 1.00 98.00 108 GLU A O 1
ATOM 873 N N . TRP A 1 109 ? 9.077 -6.661 -0.575 1.00 98.25 109 TRP A N 1
ATOM 874 C CA . TRP A 1 109 ? 8.815 -7.776 0.341 1.00 98.25 109 TRP A CA 1
ATOM 875 C C . TRP A 1 109 ? 7.322 -8.082 0.557 1.00 98.25 109 TRP A C 1
ATOM 877 O O . TRP A 1 109 ? 6.932 -9.248 0.633 1.00 98.25 109 TRP A O 1
ATOM 887 N N . TYR A 1 110 ? 6.469 -7.055 0.595 1.00 98.00 110 TYR A N 1
ATOM 888 C CA . TYR A 1 110 ? 5.027 -7.193 0.822 1.00 98.00 110 TYR A CA 1
ATOM 889 C C . TYR A 1 110 ? 4.265 -7.807 -0.367 1.00 98.00 110 TYR A C 1
ATOM 891 O O . TYR A 1 110 ? 3.114 -8.209 -0.205 1.00 98.00 110 TYR A O 1
ATOM 899 N N . PHE A 1 111 ? 4.897 -7.960 -1.535 1.00 98.44 111 PHE A N 1
ATOM 900 C CA . PHE A 1 111 ? 4.337 -8.666 -2.693 1.00 98.44 111 PHE A CA 1
ATOM 901 C C . PHE A 1 111 ? 4.925 -10.066 -2.917 1.00 98.44 111 PHE A C 1
ATOM 903 O O . PHE A 1 111 ? 4.437 -10.797 -3.785 1.00 98.44 111 PHE A O 1
ATOM 910 N N . LEU A 1 112 ? 5.933 -10.487 -2.143 1.00 98.38 112 LEU A N 1
ATOM 911 C CA . LEU A 1 112 ? 6.631 -11.758 -2.378 1.00 98.38 112 LEU A CA 1
ATOM 912 C C . LEU A 1 112 ? 5.714 -12.983 -2.284 1.00 98.38 112 LEU A C 1
ATOM 914 O O . LEU A 1 112 ? 5.879 -13.919 -3.065 1.00 98.38 112 LEU A O 1
ATOM 918 N N . PHE A 1 113 ? 4.716 -12.975 -1.394 1.00 98.56 113 PHE A N 1
ATOM 919 C CA . PHE A 1 113 ? 3.758 -14.083 -1.284 1.00 98.56 113 PHE A CA 1
ATOM 920 C C . PHE A 1 113 ? 2.971 -14.282 -2.593 1.00 98.56 113 PHE A C 1
ATOM 922 O O . PHE A 1 113 ? 2.832 -15.399 -3.088 1.00 98.56 113 PHE A O 1
ATOM 929 N N . ALA A 1 114 ? 2.512 -13.183 -3.192 1.00 98.12 114 ALA A N 1
ATOM 930 C CA . ALA A 1 114 ? 1.718 -13.182 -4.411 1.00 98.12 114 ALA A CA 1
ATOM 931 C C . ALA A 1 114 ? 2.600 -13.510 -5.630 1.00 98.12 114 ALA A C 1
ATOM 933 O O . ALA A 1 114 ? 2.210 -14.281 -6.509 1.00 98.12 114 ALA A O 1
ATOM 934 N N . TYR A 1 115 ? 3.836 -13.000 -5.644 1.00 98.19 115 TYR A N 1
ATOM 935 C CA . TYR A 1 115 ? 4.844 -13.326 -6.654 1.00 98.19 115 TYR A CA 1
ATOM 936 C C . TYR A 1 115 ? 5.233 -14.812 -6.648 1.00 98.19 115 TYR A C 1
ATOM 938 O O . TYR A 1 115 ? 5.383 -15.419 -7.712 1.00 98.19 115 TYR A O 1
ATOM 946 N N . ALA A 1 116 ? 5.339 -15.429 -5.468 1.00 98.44 116 ALA A N 1
ATOM 947 C CA . ALA A 1 116 ? 5.575 -16.864 -5.341 1.00 98.44 116 ALA A CA 1
ATOM 948 C C . ALA A 1 116 ? 4.409 -17.689 -5.916 1.00 98.44 116 ALA A C 1
ATOM 950 O O . ALA A 1 116 ? 4.653 -18.652 -6.645 1.00 98.44 116 ALA A O 1
ATOM 951 N N . ILE A 1 117 ? 3.157 -17.282 -5.663 1.00 98.50 117 ILE A N 1
ATOM 952 C CA . ILE A 1 117 ? 1.956 -17.909 -6.249 1.00 98.50 117 ILE A CA 1
ATOM 953 C C . ILE A 1 117 ? 1.951 -17.769 -7.778 1.00 98.50 117 ILE A C 1
ATOM 955 O O . ILE A 1 117 ? 1.716 -18.747 -8.482 1.00 98.50 117 ILE A O 1
ATOM 959 N N . LEU A 1 118 ? 2.258 -16.583 -8.311 1.00 98.38 118 LEU A N 1
ATOM 960 C CA . LEU A 1 118 ? 2.349 -16.351 -9.757 1.00 98.38 118 LEU A CA 1
ATOM 961 C C . LEU A 1 118 ? 3.335 -17.321 -10.429 1.00 98.38 118 LEU A C 1
ATOM 963 O O . LEU A 1 118 ? 3.050 -17.861 -11.497 1.00 98.38 118 LEU A O 1
ATOM 967 N N . ARG A 1 119 ? 4.501 -17.527 -9.807 1.00 97.81 119 ARG A N 1
ATOM 968 C CA . ARG A 1 119 ? 5.594 -18.345 -10.350 1.00 97.81 119 ARG A CA 1
ATOM 969 C C . ARG A 1 119 ? 5.433 -19.849 -10.143 1.00 97.81 119 ARG A C 1
ATOM 971 O O . ARG A 1 119 ? 6.139 -20.607 -10.805 1.00 97.81 119 ARG A O 1
ATOM 978 N N . SER A 1 120 ? 4.572 -20.291 -9.228 1.00 98.38 120 SER A N 1
ATOM 979 C CA . SER A 1 120 ? 4.380 -21.721 -8.955 1.00 98.38 120 SER A CA 1
ATOM 980 C C . SER A 1 120 ? 3.609 -22.437 -10.067 1.00 98.38 120 SER A C 1
ATOM 982 O O . SER A 1 120 ? 3.692 -23.658 -10.187 1.00 98.38 120 SER A O 1
ATOM 984 N N . ILE A 1 121 ? 2.889 -21.686 -10.906 1.00 98.31 121 ILE A N 1
ATOM 985 C CA . ILE A 1 121 ? 2.083 -22.221 -12.001 1.00 98.31 121 ILE A CA 1
ATOM 986 C C . ILE A 1 121 ? 2.857 -22.086 -13.322 1.00 98.31 121 ILE A C 1
ATOM 988 O O . ILE A 1 121 ? 3.054 -20.967 -13.799 1.00 98.31 121 ILE A O 1
ATOM 992 N N . PRO A 1 122 ? 3.242 -23.195 -13.986 1.00 97.94 122 PRO A N 1
ATOM 993 C CA . PRO A 1 122 ? 3.991 -23.181 -15.247 1.00 97.94 122 PRO A CA 1
ATOM 994 C C . PRO A 1 122 ? 3.089 -22.871 -16.462 1.00 97.94 122 PRO A C 1
ATOM 996 O O . PRO A 1 122 ? 3.182 -23.496 -17.516 1.00 97.94 122 PRO A O 1
ATOM 999 N N . ASN A 1 123 ? 2.177 -21.909 -16.320 1.00 98.38 123 ASN A N 1
ATOM 1000 C CA . ASN A 1 123 ? 1.316 -21.396 -17.379 1.00 98.38 123 ASN A CA 1
ATOM 1001 C C . ASN A 1 123 ? 1.131 -19.889 -17.189 1.00 98.38 123 ASN A C 1
ATOM 1003 O O . ASN A 1 123 ? 0.696 -19.449 -16.128 1.00 98.38 123 ASN A O 1
ATOM 1007 N N . LYS A 1 124 ? 1.408 -19.098 -18.232 1.00 97.62 124 LYS A N 1
ATOM 1008 C CA . LYS A 1 124 ? 1.359 -17.630 -18.150 1.00 97.62 124 LYS A CA 1
ATOM 1009 C C . LYS A 1 124 ? -0.013 -17.104 -17.717 1.00 97.62 124 LYS A C 1
ATOM 1011 O O . LYS A 1 124 ? -0.083 -16.253 -16.839 1.00 97.62 124 LYS A O 1
ATOM 1016 N N . LEU A 1 125 ? -1.093 -17.594 -18.329 1.00 98.44 125 LEU A N 1
ATOM 1017 C CA . LEU A 1 125 ? -2.450 -17.156 -17.995 1.00 98.44 125 LEU A CA 1
ATOM 1018 C C . LEU A 1 125 ? -2.874 -17.685 -16.620 1.00 98.44 125 LEU A C 1
ATOM 1020 O O . LEU A 1 125 ? -3.383 -16.921 -15.807 1.00 98.44 125 LEU A O 1
ATOM 1024 N N . GLY A 1 126 ? -2.613 -18.965 -16.344 1.00 98.62 126 GLY A N 1
ATOM 1025 C CA . GLY A 1 126 ? -2.933 -19.604 -15.069 1.00 98.62 126 GLY A CA 1
ATOM 1026 C C . GLY A 1 126 ? -2.265 -18.914 -13.879 1.00 98.62 126 GLY A C 1
ATOM 1027 O O . GLY A 1 126 ? -2.934 -18.640 -12.889 1.00 98.62 126 GLY A O 1
ATOM 1028 N N . GLY A 1 127 ? -0.986 -18.551 -14.002 1.00 98.56 127 GLY A N 1
ATOM 1029 C CA . GLY A 1 127 ? -0.266 -17.797 -12.976 1.00 98.56 127 GLY A CA 1
ATOM 1030 C C . GLY A 1 127 ? -0.876 -16.416 -12.721 1.00 98.56 127 GLY A C 1
ATOM 1031 O O . GLY A 1 127 ? -1.058 -16.034 -11.569 1.00 98.56 127 GLY A O 1
ATOM 1032 N N . VAL A 1 128 ? -1.246 -15.676 -13.775 1.00 98.50 128 VAL A N 1
ATOM 1033 C CA . VAL A 1 128 ? -1.888 -14.353 -13.632 1.00 98.50 128 VAL A CA 1
ATOM 1034 C C . VAL A 1 128 ? -3.269 -14.467 -12.982 1.00 98.50 128 VAL A C 1
ATOM 1036 O O . VAL A 1 128 ? -3.602 -13.661 -12.114 1.00 98.50 128 VAL A O 1
ATOM 1039 N N . ILE A 1 129 ? -4.059 -15.477 -13.356 1.00 98.62 129 ILE A N 1
ATOM 1040 C CA . ILE A 1 129 ? -5.356 -15.743 -12.719 1.00 98.62 129 ILE A CA 1
ATOM 1041 C C . ILE A 1 129 ? -5.153 -16.086 -11.240 1.00 98.62 129 ILE A C 1
ATOM 1043 O O . ILE A 1 129 ? -5.843 -15.528 -10.393 1.00 98.62 129 ILE A O 1
ATOM 1047 N N . ALA A 1 130 ? -4.193 -16.950 -10.907 1.00 98.44 130 ALA A N 1
ATOM 1048 C CA . ALA A 1 130 ? -3.922 -17.327 -9.523 1.00 98.44 130 ALA A CA 1
ATOM 1049 C C . ALA A 1 130 ? -3.423 -16.154 -8.670 1.00 98.44 130 ALA A C 1
ATOM 1051 O O . ALA A 1 130 ? -3.869 -16.006 -7.535 1.00 98.44 130 ALA A O 1
ATOM 1052 N N . LEU A 1 131 ? -2.567 -15.290 -9.224 1.00 98.25 131 LEU A N 1
ATOM 1053 C CA . LEU A 1 131 ? -2.143 -14.042 -8.586 1.00 98.25 131 LEU A CA 1
ATOM 1054 C C . LEU A 1 131 ? -3.341 -13.148 -8.242 1.00 98.25 131 LEU A C 1
ATOM 1056 O O . LEU A 1 131 ? -3.435 -12.623 -7.139 1.00 98.25 131 LEU A O 1
ATOM 1060 N N . PHE A 1 132 ? -4.268 -12.962 -9.182 1.00 98.25 132 PHE A N 1
ATOM 1061 C CA . PHE A 1 132 ? -5.472 -12.174 -8.921 1.00 98.25 132 PHE A CA 1
ATOM 1062 C C . PHE A 1 132 ? -6.354 -12.846 -7.856 1.00 98.25 132 PHE A C 1
ATOM 1064 O O . PHE A 1 132 ? -6.809 -12.204 -6.905 1.00 98.25 132 PHE A O 1
ATOM 1071 N N . MET A 1 133 ? -6.544 -14.162 -7.977 1.00 98.00 133 MET A N 1
ATOM 1072 C CA . MET A 1 133 ? -7.358 -14.943 -7.051 1.00 98.00 133 MET A CA 1
ATOM 1073 C C . MET A 1 133 ? -6.775 -15.004 -5.638 1.00 98.00 133 MET A C 1
ATOM 1075 O O . MET A 1 133 ? -7.556 -15.093 -4.696 1.00 98.00 133 MET A O 1
ATOM 1079 N N . SER A 1 134 ? -5.456 -14.883 -5.445 1.00 97.81 134 SER A N 1
ATOM 1080 C CA . SER A 1 134 ? -4.854 -14.894 -4.102 1.00 97.81 134 SER A CA 1
ATOM 1081 C C . SER A 1 134 ? -5.306 -13.724 -3.227 1.00 97.81 134 SER A C 1
ATOM 1083 O O . SER A 1 134 ? -5.231 -13.814 -2.007 1.00 97.81 134 SER A O 1
ATOM 1085 N N . ILE A 1 135 ? -5.777 -12.634 -3.839 1.00 98.06 135 ILE A N 1
ATOM 1086 C CA . ILE A 1 135 ? -6.397 -11.503 -3.138 1.00 98.06 135 ILE A CA 1
ATOM 1087 C C . ILE A 1 135 ? -7.923 -11.616 -3.218 1.00 98.06 135 ILE A C 1
ATOM 1089 O O . ILE A 1 135 ? -8.612 -11.462 -2.212 1.00 98.06 135 ILE A O 1
ATOM 1093 N N . PHE A 1 136 ? -8.465 -11.927 -4.401 1.00 97.94 136 PHE A N 1
ATOM 1094 C CA . PHE A 1 136 ? -9.912 -11.959 -4.629 1.00 97.94 136 PHE A CA 1
ATOM 1095 C C . PHE A 1 136 ? -10.642 -13.040 -3.817 1.00 97.94 136 PHE A C 1
ATOM 1097 O O . PHE A 1 136 ? -11.819 -12.875 -3.498 1.00 97.94 136 PHE A O 1
ATOM 1104 N N . ILE A 1 137 ? -9.951 -14.112 -3.411 1.00 97.75 137 ILE A N 1
ATOM 1105 C CA . ILE A 1 137 ? -10.510 -15.161 -2.547 1.00 97.75 137 ILE A CA 1
ATOM 1106 C C . ILE A 1 137 ? -11.073 -14.613 -1.226 1.00 97.75 137 ILE A C 1
ATOM 1108 O O . ILE A 1 137 ? -12.024 -15.180 -0.693 1.00 97.75 137 ILE A O 1
ATOM 1112 N N . LEU A 1 138 ? -10.569 -13.471 -0.737 1.00 97.81 138 LEU A N 1
ATOM 1113 C CA . LEU A 1 138 ? -11.080 -12.813 0.471 1.00 97.81 138 LEU A CA 1
ATOM 1114 C C . LEU A 1 138 ? -12.568 -12.438 0.365 1.00 97.81 138 LEU A C 1
ATOM 1116 O O . LEU A 1 138 ? -13.260 -12.420 1.379 1.00 97.81 138 LEU A O 1
ATOM 1120 N N . MET A 1 139 ? -13.086 -12.215 -0.849 1.00 97.56 139 MET A N 1
ATOM 1121 C CA . MET A 1 139 ? -14.511 -11.939 -1.080 1.00 97.56 139 MET A CA 1
ATOM 1122 C C . MET A 1 139 ? -15.408 -13.155 -0.821 1.00 97.56 139 MET A C 1
ATOM 1124 O O . MET A 1 139 ? -16.596 -12.988 -0.553 1.00 97.56 139 MET A O 1
ATOM 1128 N N . PHE A 1 140 ? -14.854 -14.367 -0.897 1.00 97.44 140 PHE A N 1
ATOM 1129 C CA . PHE A 1 140 ? -15.588 -15.612 -0.675 1.00 97.44 140 PHE A CA 1
ATOM 1130 C C . PHE A 1 140 ? -15.509 -16.101 0.773 1.00 97.44 140 PHE A C 1
ATOM 1132 O O . PHE A 1 140 ? -16.318 -16.939 1.149 1.00 97.44 140 PHE A O 1
ATOM 1139 N N . VAL A 1 141 ? -14.600 -15.563 1.600 1.00 97.56 141 VAL A N 1
ATOM 1140 C CA . VAL A 1 141 ? -14.438 -15.966 3.012 1.00 97.56 141 VAL A CA 1
ATOM 1141 C C . VAL A 1 141 ? -15.756 -15.947 3.800 1.00 97.56 141 VAL A C 1
ATOM 1143 O O . VAL A 1 141 ? -15.980 -16.892 4.540 1.00 97.56 141 VAL A O 1
ATOM 1146 N N . PRO A 1 142 ? -16.671 -14.967 3.641 1.00 96.62 142 PRO A N 1
ATOM 1147 C CA . PRO A 1 142 ? -17.951 -14.993 4.358 1.00 96.62 142 PRO A CA 1
ATOM 1148 C C . PRO A 1 142 ? -18.925 -16.104 3.927 1.00 96.62 142 PRO A C 1
ATOM 1150 O O . PRO A 1 142 ? -19.916 -16.327 4.616 1.00 96.62 142 PRO A O 1
ATOM 1153 N N . MET A 1 143 ? -18.709 -16.733 2.766 1.00 96.81 143 MET A N 1
ATOM 1154 C CA . MET A 1 143 ? -19.563 -17.805 2.226 1.00 96.81 143 MET A CA 1
ATOM 1155 C C . MET A 1 143 ? -19.010 -19.210 2.498 1.00 96.81 143 MET A C 1
ATOM 1157 O O . MET A 1 143 ? -19.736 -20.183 2.295 1.00 96.81 143 MET A O 1
ATOM 1161 N N . LEU A 1 144 ? -17.731 -19.303 2.872 1.00 94.88 144 LEU A N 1
ATOM 1162 C CA . LEU A 1 144 ? -17.028 -20.545 3.197 1.00 94.88 144 LEU A CA 1
ATOM 1163 C C . LEU A 1 144 ? -17.202 -20.879 4.681 1.00 94.88 144 LEU A C 1
ATOM 1165 O O . LEU A 1 144 ? -17.363 -22.085 4.971 1.00 94.88 144 LEU A O 1
#

Organism: NCBI:txid179416